Protein AF-A0A6B3C606-F1 (afdb_monomer)

Organism: NCBI:txid2706042

Secondary structure (DSSP, 8-state):
--S-SSHHHHHHHHHHHHHHHHHS--PPP--S-HHHHHHHHHHHHHHHSPPP-------

pLDDT: mean 85.02, std 14.78, range [41.25, 97.38]

Radius of gyration: 23.48 Å; Cα contacts (8 Å, |Δi|>4): 4; chains: 1; bounding box: 70×22×41 Å

Solvent-accessible surface area (backbone atoms only — not comparable to full-atom values): 3926 Å² total; per-residue (Å²): 134,73,95,60,93,46,69,67,59,46,52,52,53,50,52,54,49,50,54,59,39,68,76,65,67,77,81,83,74,78,86,62,53,72,66,58,51,52,52,52,48,54,57,48,51,63,70,69,52,71,79,78,83,77,78,71,89,75,134

Sequence (59 aa):
RGVHTSVKALEDDITAWIDTWNENPRPFTWTKTADEILNSLAAYLTKVTPPANQNQEET

Foldseek 3Di:
DDPDPDPVVVVVVVVVVVVVCVVPPDDDDDPDDPVRVVVVVVVVCVVPDDPDPPPDDDD

Structure (mmCIF, N/CA/C/O backbone):
data_AF-A0A6B3C606-F1
#
_entry.id   AF-A0A6B3C606-F1
#
loop_
_atom_site.group_PDB
_atom_site.id
_atom_site.type_symbol
_atom_site.label_atom_id
_atom_site.label_alt_id
_atom_site.label_comp_id
_atom_site.label_asym_id
_atom_site.label_entity_id
_atom_site.label_seq_id
_atom_site.pdbx_PDB_ins_code
_atom_site.Cartn_x
_atom_site.Cartn_y
_atom_site.Cartn_z
_atom_site.occupancy
_atom_site.B_iso_or_equiv
_atom_site.auth_seq_id
_atom_site.auth_comp_id
_atom_site.auth_asym_id
_atom_site.auth_atom_id
_atom_site.pdbx_PDB_model_num
ATOM 1 N N . ARG A 1 1 ? -5.347 2.602 -23.393 1.00 59.22 1 ARG A N 1
ATOM 2 C CA . ARG A 1 1 ? -3.946 2.564 -23.880 1.00 59.22 1 ARG A CA 1
ATOM 3 C C . ARG A 1 1 ? -3.072 2.833 -22.661 1.00 59.22 1 ARG A C 1
ATOM 5 O O . ARG A 1 1 ? -3.278 3.871 -22.050 1.00 59.22 1 ARG A O 1
ATOM 12 N N . GLY A 1 2 ? -2.263 1.866 -22.224 1.00 75.50 2 GLY A N 1
ATOM 13 C CA . GLY A 1 2 ? -1.404 2.020 -21.041 1.00 75.50 2 GLY A CA 1
ATOM 14 C C . GLY A 1 2 ? -0.242 2.982 -21.301 1.00 75.50 2 GLY A C 1
ATOM 15 O O . GLY A 1 2 ? 0.048 3.286 -22.458 1.0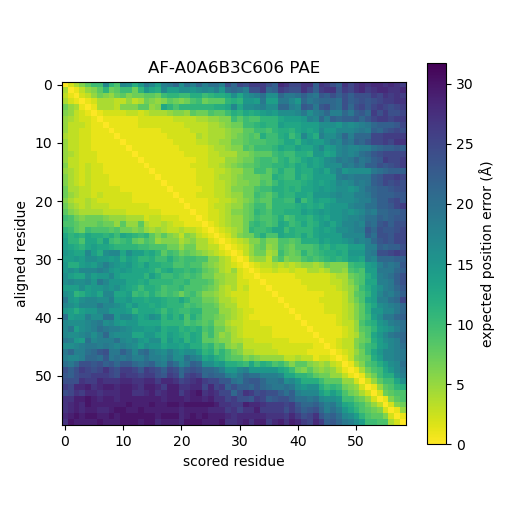0 75.50 2 GLY A O 1
ATOM 16 N N . VAL A 1 3 ? 0.391 3.466 -20.231 1.00 83.69 3 VAL A N 1
ATOM 17 C CA . VAL A 1 3 ? 1.559 4.368 -20.300 1.00 83.69 3 VAL A CA 1
ATOM 18 C C . VAL A 1 3 ? 2.799 3.627 -20.820 1.00 83.69 3 VAL A C 1
ATOM 20 O O . VAL A 1 3 ? 3.588 4.202 -21.563 1.00 83.69 3 VAL A O 1
ATOM 23 N N . HIS A 1 4 ? 2.920 2.331 -20.523 1.00 86.06 4 HIS A N 1
ATOM 24 C CA . HIS A 1 4 ? 4.012 1.483 -21.003 1.00 86.06 4 HIS A CA 1
ATOM 25 C C . HIS A 1 4 ? 3.615 0.766 -22.298 1.00 86.06 4 HIS A C 1
ATOM 27 O O . HIS A 1 4 ? 2.501 0.253 -22.439 1.00 86.06 4 HIS A O 1
ATOM 33 N N . THR A 1 5 ? 4.538 0.735 -23.256 1.00 84.75 5 THR A N 1
ATOM 34 C CA . THR A 1 5 ? 4.347 0.131 -24.584 1.00 84.75 5 THR A CA 1
ATOM 35 C C . THR A 1 5 ? 4.845 -1.313 -24.664 1.00 84.75 5 THR A C 1
ATOM 37 O O . THR A 1 5 ? 4.590 -1.983 -25.664 1.00 84.75 5 THR A O 1
ATOM 40 N N . SER A 1 6 ? 5.517 -1.812 -23.622 1.00 91.69 6 SER A N 1
ATOM 41 C CA . SER A 1 6 ? 5.968 -3.199 -23.496 1.00 91.69 6 SER A CA 1
ATOM 42 C C . SER A 1 6 ? 5.958 -3.661 -22.036 1.00 91.69 6 SER A C 1
ATOM 44 O O . SER A 1 6 ? 6.032 -2.848 -21.115 1.00 91.69 6 SER A O 1
ATOM 46 N N . VAL A 1 7 ? 5.889 -4.981 -21.833 1.00 93.00 7 VAL A N 1
ATOM 47 C CA . VAL A 1 7 ? 5.998 -5.604 -20.501 1.00 93.00 7 VAL A CA 1
ATOM 48 C C . VAL A 1 7 ? 7.393 -5.387 -19.916 1.00 93.00 7 VAL A C 1
ATOM 50 O O . VAL A 1 7 ? 7.508 -5.014 -18.759 1.00 93.00 7 VAL A O 1
ATOM 53 N N . LYS A 1 8 ? 8.439 -5.505 -20.743 1.00 94.62 8 LYS A N 1
ATOM 54 C CA . LYS A 1 8 ? 9.831 -5.259 -20.345 1.00 94.62 8 LYS A CA 1
ATOM 55 C C . LYS A 1 8 ? 10.017 -3.867 -19.728 1.00 94.62 8 LYS A C 1
ATOM 57 O O . LYS A 1 8 ? 10.643 -3.745 -18.686 1.00 94.62 8 LYS A O 1
ATOM 62 N N . ALA A 1 9 ? 9.443 -2.835 -20.354 1.00 92.69 9 ALA A N 1
ATOM 63 C CA . ALA A 1 9 ? 9.522 -1.466 -19.844 1.00 92.69 9 ALA A CA 1
ATOM 64 C C . ALA A 1 9 ? 8.809 -1.314 -18.492 1.00 92.69 9 ALA A C 1
ATOM 66 O O . ALA A 1 9 ? 9.301 -0.619 -17.615 1.00 92.69 9 ALA A O 1
ATOM 67 N N . LEU A 1 10 ? 7.672 -1.992 -18.309 1.00 94.06 10 LEU A N 1
ATOM 68 C CA . LEU A 1 10 ? 6.971 -2.015 -17.026 1.00 94.06 10 LEU A CA 1
ATOM 69 C C . LEU A 1 10 ? 7.788 -2.730 -15.939 1.00 94.06 10 LEU A C 1
ATOM 71 O O . LEU A 1 10 ? 7.852 -2.246 -14.815 1.00 94.06 10 LEU A O 1
ATOM 75 N N . GLU A 1 11 ? 8.390 -3.876 -16.258 1.00 96.62 11 GLU A N 1
ATOM 76 C CA . GLU A 1 11 ? 9.225 -4.636 -15.320 1.00 96.62 11 GLU A CA 1
ATOM 77 C C . GLU A 1 11 ? 10.427 -3.812 -14.852 1.00 96.62 11 GLU A C 1
ATOM 79 O O . GLU A 1 11 ? 10.665 -3.712 -13.650 1.00 96.62 11 GLU A O 1
ATOM 84 N N . ASP A 1 12 ? 11.130 -3.171 -15.788 1.00 96.25 12 ASP A N 1
ATOM 85 C CA . ASP A 1 12 ? 12.298 -2.345 -15.480 1.00 96.25 12 ASP A CA 1
ATOM 86 C C . ASP A 1 12 ? 11.917 -1.138 -14.604 1.00 96.25 12 ASP A C 1
ATOM 88 O O . ASP A 1 12 ? 12.596 -0.854 -13.615 1.00 96.25 12 ASP A O 1
ATOM 92 N N . ASP A 1 13 ? 10.791 -0.479 -14.903 1.00 95.44 13 ASP A N 1
ATOM 93 C CA . ASP A 1 13 ? 10.287 0.644 -14.105 1.00 95.44 13 ASP A CA 1
ATOM 94 C C . ASP A 1 13 ? 9.883 0.210 -12.682 1.00 95.44 13 ASP A C 1
ATOM 96 O O . ASP A 1 13 ? 10.143 0.932 -11.716 1.00 95.44 13 ASP A O 1
ATOM 100 N N . ILE A 1 14 ? 9.282 -0.978 -12.520 1.00 95.88 14 ILE A N 1
ATOM 101 C CA . ILE A 1 14 ? 8.940 -1.534 -11.200 1.00 95.88 14 ILE A CA 1
ATOM 102 C C . ILE A 1 14 ? 10.208 -1.832 -10.397 1.00 95.88 14 ILE A C 1
ATOM 104 O O . ILE A 1 14 ? 10.279 -1.457 -9.226 1.00 95.88 14 ILE A O 1
ATOM 108 N N . THR A 1 15 ? 11.205 -2.491 -10.995 1.00 97.38 15 THR A N 1
ATOM 109 C CA . THR A 1 15 ? 12.464 -2.806 -10.305 1.00 97.38 15 THR A CA 1
ATOM 110 C C . THR A 1 15 ? 13.183 -1.532 -9.870 1.00 97.38 15 THR A C 1
ATOM 112 O O . THR A 1 15 ? 13.532 -1.409 -8.698 1.00 97.38 15 THR A O 1
ATOM 115 N N . ALA A 1 16 ? 13.304 -0.541 -10.759 1.00 96.56 16 ALA A N 1
ATOM 116 C CA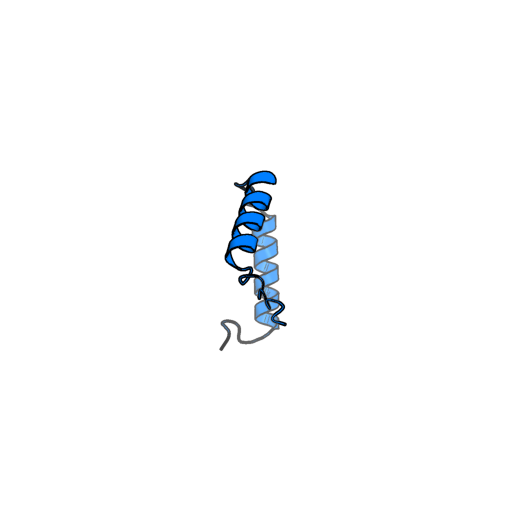 . ALA A 1 16 ? 13.915 0.744 -10.426 1.00 96.56 16 ALA A CA 1
ATOM 117 C C . ALA A 1 16 ? 13.173 1.468 -9.288 1.00 96.56 16 ALA A C 1
ATOM 119 O O . ALA A 1 16 ? 13.799 2.067 -8.406 1.00 96.56 16 ALA A O 1
ATOM 120 N N . TRP A 1 17 ? 11.838 1.399 -9.276 1.00 95.38 17 TRP A N 1
ATOM 121 C CA . TRP A 1 17 ? 11.030 1.958 -8.194 1.00 95.38 17 TRP A CA 1
ATOM 122 C C . TRP A 1 17 ? 11.274 1.246 -6.856 1.00 95.38 17 TRP A C 1
ATOM 124 O O . TRP A 1 17 ? 11.423 1.922 -5.836 1.00 95.38 17 TRP A O 1
ATOM 134 N N . ILE A 1 18 ? 11.355 -0.090 -6.851 1.00 95.69 18 ILE A N 1
ATOM 135 C CA . ILE A 1 18 ? 11.655 -0.884 -5.649 1.00 95.69 18 ILE A CA 1
ATOM 136 C C . ILE A 1 18 ? 13.035 -0.519 -5.093 1.00 95.69 18 ILE A C 1
ATOM 138 O O . ILE A 1 18 ? 13.146 -0.258 -3.895 1.00 95.69 18 ILE A O 1
ATOM 142 N N . ASP A 1 19 ? 14.062 -0.463 -5.942 1.00 96.94 19 ASP A N 1
ATOM 143 C CA . ASP A 1 19 ? 15.430 -0.143 -5.522 1.00 96.94 19 ASP A CA 1
ATOM 144 C C . ASP A 1 19 ? 15.496 1.258 -4.900 1.00 96.94 19 ASP A C 1
ATOM 146 O O . ASP A 1 19 ? 15.946 1.419 -3.764 1.00 96.94 19 ASP A O 1
ATOM 150 N N . THR A 1 20 ? 14.913 2.250 -5.580 1.00 95.62 20 THR A N 1
ATOM 151 C CA . THR A 1 20 ? 14.834 3.635 -5.085 1.00 95.62 20 THR A CA 1
ATOM 152 C C . THR A 1 20 ? 14.093 3.725 -3.746 1.00 95.62 20 THR A C 1
ATOM 154 O O . THR A 1 20 ? 14.477 4.486 -2.857 1.00 95.62 20 THR A O 1
ATOM 157 N N . TRP A 1 21 ? 13.006 2.968 -3.581 1.00 93.44 21 TRP A N 1
ATOM 158 C CA . TRP A 1 21 ? 12.237 2.957 -2.337 1.00 93.44 21 TRP A CA 1
ATOM 159 C C . T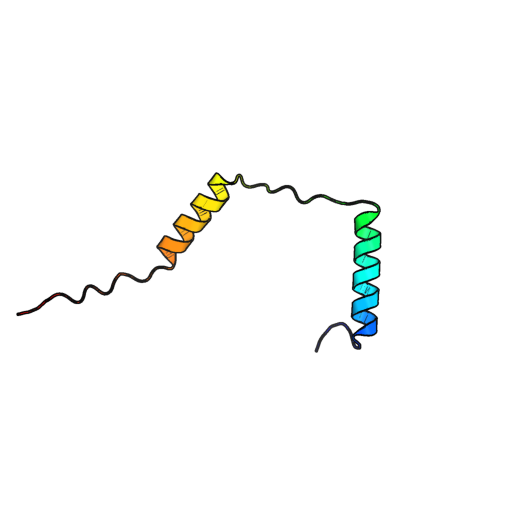RP A 1 21 ? 12.995 2.284 -1.189 1.00 93.44 21 TRP A C 1
ATOM 161 O O . TRP A 1 21 ? 12.920 2.746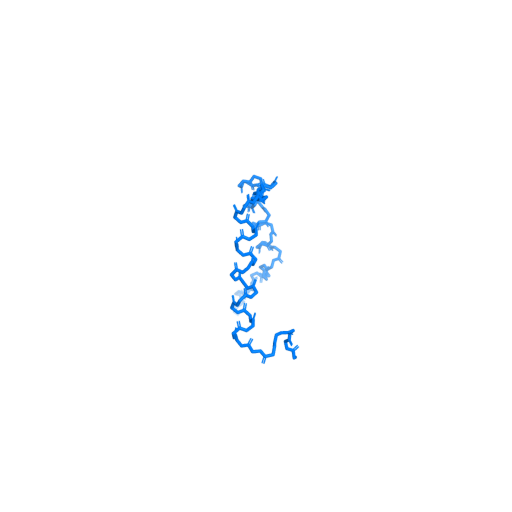 -0.052 1.00 93.44 21 TRP A O 1
ATOM 171 N N . ASN A 1 22 ? 13.735 1.214 -1.476 1.00 9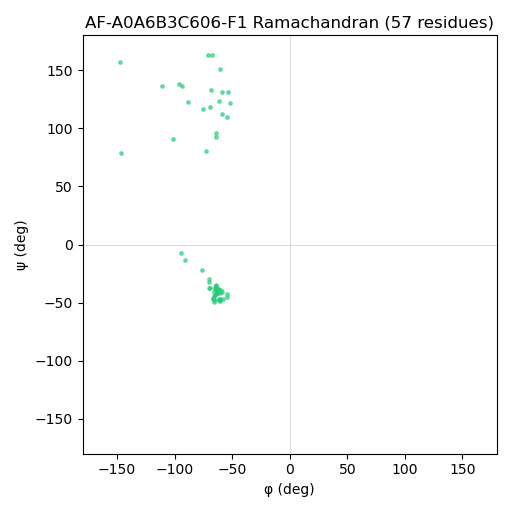4.38 22 ASN A N 1
ATOM 172 C CA . ASN A 1 22 ? 14.514 0.483 -0.481 1.00 94.38 22 ASN A CA 1
ATOM 173 C C . ASN A 1 22 ? 15.728 1.275 0.026 1.00 94.38 22 ASN A C 1
ATOM 175 O O . ASN A 1 22 ? 16.110 1.097 1.181 1.00 94.38 22 ASN A O 1
ATOM 179 N N . GLU A 1 23 ? 16.314 2.158 -0.790 1.00 96.50 23 GLU A N 1
ATOM 180 C CA . GLU A 1 23 ? 17.419 3.034 -0.368 1.00 96.50 23 GLU A CA 1
ATOM 181 C C . GLU A 1 23 ? 17.016 4.003 0.753 1.00 96.50 23 GLU A C 1
ATOM 183 O O . GLU A 1 23 ? 17.799 4.266 1.667 1.00 96.50 23 GLU A O 1
ATOM 188 N N . ASN A 1 24 ? 15.792 4.536 0.709 1.00 92.50 24 ASN A N 1
ATOM 189 C CA . ASN A 1 24 ? 15.272 5.440 1.732 1.00 92.50 24 ASN A CA 1
ATOM 190 C C . ASN A 1 24 ? 13.758 5.248 1.909 1.00 92.50 24 ASN A C 1
ATOM 192 O O . ASN A 1 24 ? 12.958 6.038 1.382 1.00 92.50 24 ASN A O 1
ATOM 196 N N . PRO A 1 25 ? 13.341 4.200 2.641 1.00 91.06 25 PRO A N 1
ATOM 197 C CA . PRO A 1 25 ? 11.935 3.871 2.760 1.00 91.06 25 PRO A CA 1
ATOM 198 C C . PRO A 1 25 ? 11.217 4.946 3.569 1.00 91.06 25 PRO A C 1
ATOM 200 O O . PRO A 1 25 ? 11.647 5.335 4.655 1.00 91.06 25 PRO A O 1
ATOM 203 N N . ARG A 1 26 ? 10.065 5.397 3.065 1.00 87.19 26 ARG A N 1
ATOM 204 C CA . ARG A 1 26 ? 9.140 6.243 3.826 1.00 87.19 26 ARG A CA 1
ATOM 205 C C . ARG A 1 26 ? 8.000 5.377 4.343 1.00 87.19 26 ARG A C 1
ATOM 207 O O . ARG A 1 26 ? 7.022 5.190 3.617 1.00 87.19 26 ARG A O 1
ATOM 214 N N . PRO A 1 27 ? 8.117 4.807 5.555 1.00 84.62 27 PRO A N 1
ATOM 215 C CA . PRO A 1 27 ? 7.100 3.906 6.065 1.00 84.62 27 PRO A CA 1
ATOM 216 C C . PRO A 1 27 ? 5.755 4.625 6.120 1.00 84.62 27 PRO A C 1
ATOM 218 O O . PRO A 1 27 ? 5.640 5.744 6.620 1.00 84.62 27 PRO A O 1
ATOM 221 N N . PHE A 1 28 ? 4.730 3.970 5.585 1.00 81.56 28 PHE A N 1
ATOM 222 C CA . PHE A 1 28 ? 3.365 4.411 5.795 1.00 81.56 28 PHE A CA 1
ATOM 223 C C . PHE A 1 28 ? 2.956 4.031 7.215 1.00 81.56 28 PHE A C 1
ATOM 225 O O . PHE A 1 28 ? 2.881 2.850 7.558 1.00 81.56 28 PHE A O 1
ATOM 232 N N . THR A 1 29 ? 2.681 5.036 8.036 1.00 81.38 29 THR A N 1
ATOM 233 C CA . THR A 1 29 ? 2.087 4.825 9.352 1.00 81.38 29 THR A CA 1
ATOM 234 C C . THR A 1 29 ? 0.576 4.823 9.200 1.00 81.38 29 THR A C 1
ATOM 236 O O . THR A 1 29 ? -0.006 5.806 8.736 1.00 81.38 29 THR A O 1
ATOM 239 N N . TRP A 1 30 ? -0.072 3.736 9.618 1.00 79.62 30 TRP A N 1
ATOM 240 C CA . TRP A 1 30 ? -1.523 3.715 9.765 1.00 79.62 30 TRP A CA 1
ATOM 241 C C . TRP A 1 30 ? -1.933 4.802 10.757 1.00 79.62 30 TRP A C 1
ATOM 243 O O . TRP A 1 30 ? -1.599 4.740 11.936 1.00 79.62 30 TRP A O 1
ATOM 253 N N . THR A 1 31 ? -2.622 5.827 10.261 1.00 84.62 31 THR A N 1
ATOM 254 C CA . THR A 1 31 ? -3.100 6.942 11.090 1.00 84.62 31 THR A CA 1
ATOM 255 C C . THR A 1 31 ? -4.312 6.560 11.924 1.00 84.62 31 THR A C 1
ATOM 257 O O . THR A 1 31 ? -4.581 7.211 12.927 1.00 84.62 31 THR A O 1
ATOM 260 N N . LYS A 1 32 ? -5.029 5.512 11.503 1.00 88.69 32 LYS A N 1
ATOM 261 C CA . LYS A 1 32 ? -6.178 4.967 12.211 1.00 88.69 32 LYS A CA 1
ATOM 262 C C . LYS A 1 32 ? -5.773 3.792 13.081 1.00 88.69 32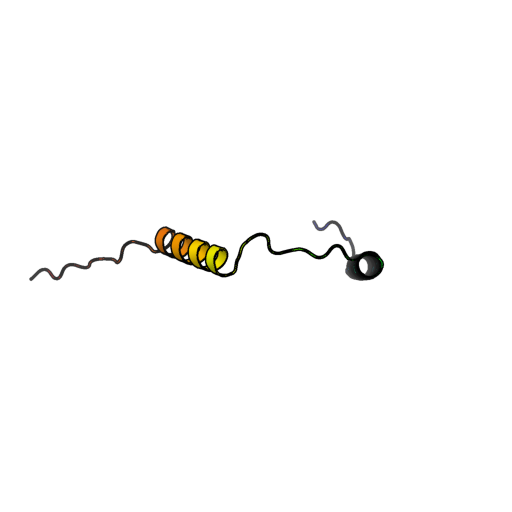 LYS A C 1
ATOM 264 O O . LYS A 1 32 ? -5.032 2.915 12.633 1.00 88.69 32 LYS A O 1
ATOM 269 N N . THR A 1 33 ? -6.311 3.746 14.290 1.00 90.88 33 THR A N 1
ATOM 270 C CA . THR A 1 33 ? -6.192 2.567 15.149 1.00 90.88 33 THR A CA 1
ATOM 271 C C . THR A 1 33 ? -6.980 1.394 14.563 1.00 90.88 33 THR A C 1
ATOM 273 O O . THR A 1 33 ? -7.861 1.568 13.713 1.00 90.88 33 THR A O 1
ATOM 276 N N . ALA A 1 34 ? -6.686 0.178 15.031 1.00 90.38 34 ALA A N 1
ATOM 277 C CA . ALA A 1 34 ? -7.454 -1.004 14.646 1.00 90.38 34 ALA A CA 1
ATOM 278 C C . ALA A 1 34 ? -8.956 -0.812 14.926 1.00 90.38 34 ALA A C 1
ATOM 280 O O . ALA A 1 34 ? -9.782 -1.102 14.063 1.00 90.38 34 ALA A O 1
ATOM 281 N N . ASP A 1 35 ? -9.305 -0.235 16.079 1.00 93.56 35 ASP A N 1
ATOM 282 C CA . ASP A 1 35 ? -10.695 0.029 16.459 1.00 93.56 35 ASP A CA 1
ATOM 283 C C . ASP A 1 35 ? -11.382 1.020 15.516 1.00 93.56 35 ASP A C 1
ATOM 285 O O . ASP A 1 35 ? -12.523 0.812 15.110 1.00 93.56 35 ASP A O 1
ATOM 289 N N . GLU A 1 36 ? -10.695 2.087 15.104 1.00 94.81 36 GLU A N 1
ATOM 290 C CA . GLU A 1 36 ? -11.246 3.057 14.152 1.00 94.81 36 GLU A CA 1
ATOM 291 C C . GLU A 1 36 ? -11.505 2.438 12.775 1.00 94.81 36 GLU A C 1
ATOM 293 O O . GLU A 1 36 ? -12.495 2.773 12.116 1.00 94.81 36 GLU A O 1
ATOM 298 N N . ILE A 1 37 ? -10.637 1.522 12.339 1.00 92.75 37 ILE A N 1
ATOM 299 C CA . ILE A 1 37 ? -10.821 0.770 11.094 1.00 92.75 37 ILE A CA 1
ATOM 300 C C . ILE A 1 37 ? -12.045 -0.144 11.214 1.00 92.75 37 ILE A C 1
ATOM 302 O O . ILE A 1 37 ? -12.921 -0.106 10.347 1.00 92.75 37 ILE A O 1
ATOM 306 N N . LEU A 1 38 ? -12.147 -0.917 12.297 1.00 95.38 38 LEU A N 1
ATOM 307 C CA . LEU A 1 38 ? -13.259 -1.844 12.525 1.00 95.38 38 LEU A CA 1
ATOM 308 C C . LEU A 1 38 ? -14.603 -1.114 12.648 1.00 95.38 38 LEU A C 1
ATOM 310 O O . LEU A 1 38 ? -15.585 -1.522 12.028 1.00 95.38 38 LEU A O 1
ATOM 314 N N . ASN A 1 39 ? -14.637 0.013 13.359 1.00 95.62 39 ASN A N 1
ATOM 315 C CA . ASN A 1 39 ? -15.834 0.844 13.483 1.00 95.62 39 ASN A CA 1
ATOM 316 C C . ASN A 1 39 ? -16.264 1.433 12.134 1.00 95.62 39 ASN A C 1
ATOM 318 O O . ASN A 1 39 ? -17.449 1.419 11.795 1.00 95.62 39 ASN A O 1
ATOM 322 N N . SER A 1 40 ? -15.308 1.911 11.329 1.00 93.75 40 SER A N 1
ATOM 323 C CA . SER A 1 40 ? -15.592 2.415 9.982 1.00 93.75 40 SER A CA 1
ATOM 324 C C . SER A 1 40 ? -16.160 1.324 9.073 1.00 93.75 40 SER A C 1
ATOM 326 O O . SER A 1 40 ? -17.049 1.607 8.269 1.00 93.75 40 SER A O 1
ATOM 328 N N . LEU A 1 41 ? -15.660 0.090 9.188 1.00 94.69 41 LEU A N 1
ATOM 329 C CA . LEU A 1 41 ? -16.169 -1.056 8.439 1.00 94.69 41 LEU A CA 1
ATOM 330 C C . LEU A 1 41 ? -17.589 -1.417 8.873 1.00 94.69 41 LEU A C 1
ATOM 332 O O . LEU A 1 41 ? -18.456 -1.563 8.017 1.00 94.69 41 LEU A O 1
ATOM 336 N N . ALA A 1 42 ? -17.856 -1.495 10.178 1.00 94.56 42 ALA A N 1
ATOM 337 C CA . ALA A 1 42 ? -19.194 -1.770 10.693 1.00 94.56 42 ALA A CA 1
ATOM 338 C C . ALA A 1 42 ? -20.214 -0.727 10.204 1.00 94.56 42 ALA A C 1
ATOM 340 O O . ALA A 1 42 ? -21.261 -1.091 9.672 1.00 94.56 42 ALA A O 1
ATOM 341 N N . ALA A 1 43 ? -19.881 0.565 10.295 1.00 93.25 43 ALA A N 1
ATOM 342 C CA . ALA A 1 43 ? -20.737 1.651 9.813 1.00 93.25 43 ALA A CA 1
ATOM 343 C C . ALA A 1 43 ? -20.949 1.623 8.289 1.00 93.25 43 ALA A C 1
ATOM 345 O O . ALA A 1 43 ? -22.020 1.966 7.788 1.00 93.25 43 ALA A O 1
ATOM 346 N N . TYR A 1 44 ? -19.933 1.218 7.526 1.00 94.25 44 TYR A N 1
ATOM 347 C CA . TYR A 1 44 ? -20.087 1.028 6.089 1.00 94.25 44 TYR A CA 1
ATOM 348 C C . TYR A 1 44 ? -21.030 -0.139 5.780 1.00 94.25 44 TYR A C 1
ATOM 350 O O . TYR A 1 44 ? -21.938 0.016 4.967 1.00 94.25 44 TYR A O 1
ATOM 358 N N . LEU A 1 45 ? -20.856 -1.276 6.459 1.00 93.81 45 LEU A N 1
ATOM 359 C CA . LEU A 1 45 ? -21.687 -2.466 6.277 1.00 93.81 45 LEU A CA 1
ATOM 360 C C . LEU A 1 45 ? -23.158 -2.186 6.598 1.00 93.81 45 LEU A C 1
ATOM 362 O O . LEU A 1 45 ? -24.025 -2.584 5.822 1.00 93.81 45 LEU A O 1
ATOM 366 N N . THR A 1 46 ? -23.460 -1.439 7.664 1.00 91.38 46 THR A N 1
ATOM 367 C CA . THR A 1 46 ? -24.847 -1.038 7.958 1.00 91.38 46 THR A CA 1
ATOM 368 C C . THR A 1 46 ? -25.433 -0.135 6.876 1.00 91.38 46 THR A C 1
ATOM 370 O O . THR A 1 46 ? -26.608 -0.266 6.550 1.00 91.38 46 THR A O 1
ATOM 373 N N . LYS A 1 47 ? -24.625 0.745 6.275 1.00 91.94 47 LYS A N 1
ATOM 374 C CA . LYS A 1 47 ? -25.063 1.637 5.195 1.00 91.94 47 LYS A CA 1
ATOM 375 C C . LYS A 1 47 ? -25.368 0.899 3.889 1.00 91.94 47 LYS A C 1
ATOM 377 O O . LYS A 1 47 ? -26.268 1.313 3.165 1.00 91.94 47 LYS A O 1
ATOM 382 N N . VAL A 1 48 ? -24.593 -0.132 3.551 1.00 91.88 48 VAL A N 1
ATOM 383 C CA . VAL A 1 48 ? -24.747 -0.859 2.276 1.00 91.88 48 VAL A CA 1
ATOM 384 C C . VAL A 1 48 ? -25.686 -2.055 2.363 1.00 91.88 48 VAL A C 1
ATOM 386 O O . VAL A 1 48 ? -26.082 -2.579 1.325 1.00 91.88 48 VAL A O 1
ATOM 389 N N . THR A 1 49 ? -26.044 -2.492 3.571 1.00 83.56 49 THR A N 1
ATOM 390 C CA . THR A 1 49 ? -27.002 -3.584 3.748 1.00 83.56 49 THR A CA 1
ATOM 391 C C . THR A 1 49 ? -28.393 -3.093 3.326 1.00 83.56 49 THR A C 1
ATOM 393 O O . THR A 1 49 ? -28.902 -2.144 3.926 1.00 83.56 49 THR A O 1
ATOM 396 N N . PRO A 1 50 ? -29.022 -3.697 2.297 1.00 71.62 50 PRO A N 1
ATOM 397 C CA . PRO A 1 50 ? -30.396 -3.372 1.933 1.00 71.62 50 PRO A CA 1
ATOM 398 C C . PRO A 1 50 ? -31.327 -3.685 3.112 1.00 71.62 50 PRO A C 1
ATOM 400 O O . PRO A 1 50 ? -31.026 -4.604 3.881 1.00 71.62 50 PRO A O 1
ATOM 403 N N . PRO A 1 51 ? -32.464 -2.982 3.266 1.00 70.19 51 PRO A N 1
ATOM 404 C CA . PRO A 1 51 ? -33.446 -3.370 4.268 1.00 70.19 51 PRO A CA 1
ATOM 4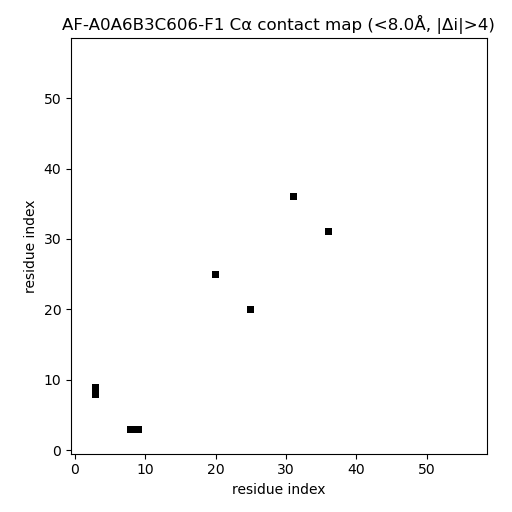05 C C . PRO A 1 51 ? -33.812 -4.841 4.054 1.00 70.19 51 PRO A C 1
ATOM 407 O O . PRO A 1 51 ? -34.074 -5.262 2.924 1.00 70.19 51 PRO A O 1
ATOM 410 N N . ALA A 1 52 ? -33.783 -5.626 5.134 1.00 65.62 52 ALA A N 1
ATOM 411 C CA . ALA A 1 52 ? -34.251 -7.002 5.102 1.00 65.62 52 ALA A CA 1
ATOM 412 C C . ALA A 1 52 ? -35.661 -6.995 4.506 1.00 65.62 52 ALA A C 1
ATOM 414 O O . ALA A 1 52 ? -36.533 -6.284 5.008 1.00 65.62 52 ALA A O 1
ATOM 415 N N . ASN A 1 53 ? -35.857 -7.721 3.405 1.00 60.78 53 ASN A N 1
ATOM 416 C CA . ASN A 1 53 ? -37.152 -7.828 2.754 1.00 60.78 53 ASN A CA 1
ATOM 417 C C . ASN A 1 53 ? -38.090 -8.530 3.745 1.00 60.78 53 ASN A C 1
ATOM 419 O O . ASN A 1 53 ? -38.032 -9.750 3.903 1.00 60.78 53 ASN A O 1
ATOM 423 N N . GLN A 1 54 ? -38.866 -7.746 4.495 1.00 51.81 54 GLN A N 1
ATOM 424 C CA . GLN A 1 54 ? -39.905 -8.255 5.375 1.00 51.81 54 GLN A CA 1
ATOM 425 C C . GLN A 1 54 ? -41.041 -8.729 4.477 1.00 51.81 54 GLN A C 1
ATOM 427 O O . GLN A 1 54 ? -42.012 -8.013 4.256 1.00 51.81 54 GLN A O 1
ATOM 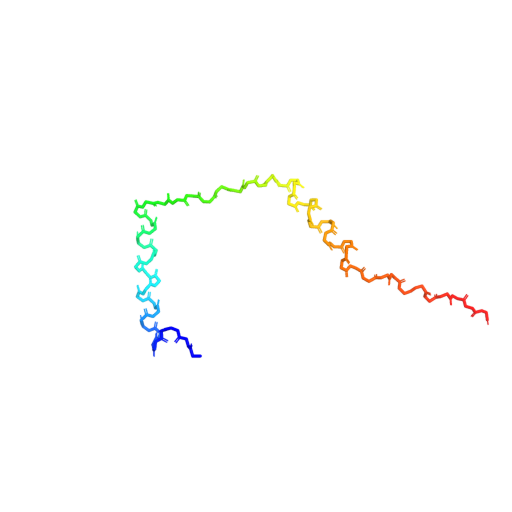432 N N . ASN A 1 55 ? -40.891 -9.932 3.924 1.00 53.62 55 ASN A N 1
ATOM 433 C CA . ASN A 1 55 ? -42.024 -10.684 3.413 1.00 53.62 55 ASN A CA 1
ATOM 434 C C . ASN A 1 55 ? -42.896 -10.990 4.632 1.00 53.62 55 ASN A C 1
ATOM 436 O O . ASN A 1 55 ? -42.625 -11.929 5.379 1.00 53.62 55 ASN A O 1
ATOM 440 N N . GLN A 1 56 ? -43.858 -10.105 4.881 1.00 48.62 56 GLN A N 1
ATOM 441 C CA . GLN A 1 56 ? -44.907 -10.309 5.859 1.00 48.62 56 GLN A CA 1
ATOM 442 C C . GLN A 1 56 ? -45.698 -11.541 5.426 1.00 48.62 56 GLN A C 1
ATOM 444 O O . GLN A 1 56 ? -46.173 -11.625 4.294 1.00 48.62 56 GLN A O 1
ATOM 449 N N . GLU A 1 57 ? -45.773 -12.515 6.329 1.00 55.94 57 GLU A N 1
ATOM 450 C CA . GLU A 1 57 ? -46.798 -13.546 6.312 1.00 55.94 57 GLU A CA 1
ATOM 451 C C . GLU A 1 57 ? -48.160 -12.838 6.290 1.00 55.94 57 GLU A C 1
ATOM 453 O O . GLU A 1 57 ? -48.549 -12.210 7.274 1.00 55.94 57 GLU A O 1
ATOM 458 N N . GLU A 1 58 ? -48.871 -12.914 5.168 1.00 47.53 58 GLU A N 1
ATOM 459 C CA . GLU A 1 58 ? -50.313 -12.698 5.138 1.00 47.53 58 GLU A CA 1
ATOM 460 C C . GLU A 1 58 ? -51.009 -14.026 4.825 1.00 47.53 58 GLU A C 1
ATOM 462 O O . GLU A 1 58 ? -50.549 -14.833 4.016 1.00 47.53 58 GLU A O 1
ATOM 467 N N . THR A 1 59 ? -52.076 -14.221 5.594 1.00 41.25 59 THR A N 1
ATOM 468 C CA . THR A 1 59 ? -52.965 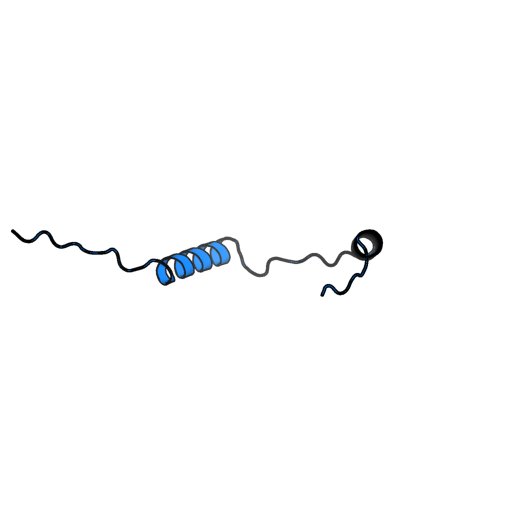-15.374 5.798 1.00 41.25 59 THR A CA 1
ATOM 469 C C . THR A 1 59 ? -53.585 -15.981 4.552 1.00 41.25 59 THR A C 1
ATOM 471 O O . THR A 1 59 ? -53.998 -15.197 3.670 1.00 41.25 59 THR A O 1
#

Mean predicted aligned error: 12.02 Å